Protein AF-A0A350PLM0-F1 (afdb_monomer)

Foldseek 3Di:
DPPDVVVVVVVVVLVVLLVVQLVVCVVCVCLQPVVPPLVVLLLVLLVVVVVVCVVVVQPDDNVQSNDQDADPVVVCCLPPVCRQVNQQVVCVVVVRANGSQLSRHSSSVLSNLSSCCVPHDLVSCCVSPVSSSVSNVCVVVDVVVDD

pLDDT: mean 90.03, std 14.06, range [37.66, 98.62]

Mean predicted aligned error: 5.19 Å

Structure (mmCIF, N/CA/C/O backbone):
data_AF-A0A350PLM0-F1
#
_entry.id   AF-A0A350PLM0-F1
#
loop_
_atom_site.group_PDB
_atom_site.id
_atom_site.type_symbol
_atom_site.label_atom_id
_atom_site.label_alt_id
_atom_site.label_comp_id
_atom_site.label_asym_id
_atom_site.label_entity_id
_atom_site.label_seq_id
_atom_site.pdbx_PDB_ins_code
_atom_site.Cartn_x
_atom_site.Cartn_y
_atom_site.Cartn_z
_atom_site.occupancy
_atom_site.B_iso_or_equiv
_atom_site.auth_seq_id
_atom_site.auth_comp_id
_atom_site.auth_asym_id
_atom_site.auth_atom_id
_atom_site.pdbx_PDB_model_num
ATOM 1 N N . TYR A 1 1 ? -0.774 32.038 -1.914 1.00 37.66 1 TYR A N 1
ATOM 2 C CA . TYR A 1 1 ? -2.059 31.946 -2.630 1.00 37.66 1 TYR A CA 1
ATOM 3 C C . TYR A 1 1 ? -1.783 31.584 -4.078 1.00 37.66 1 TYR A C 1
ATOM 5 O O . TYR A 1 1 ? -1.892 32.418 -4.965 1.00 37.66 1 TYR A O 1
ATOM 13 N N . ILE A 1 2 ? -1.339 30.344 -4.249 1.00 40.34 2 ILE A N 1
ATOM 14 C CA . ILE A 1 2 ? -1.345 29.516 -5.454 1.00 40.34 2 ILE A CA 1
ATOM 15 C C . ILE A 1 2 ? -1.531 28.142 -4.794 1.00 40.34 2 ILE A C 1
ATOM 17 O O . ILE A 1 2 ? -0.648 27.762 -4.032 1.00 40.34 2 ILE A O 1
ATOM 21 N N . SER A 1 3 ? -2.725 27.551 -4.804 1.00 45.62 3 SER A N 1
ATOM 22 C CA . SER A 1 3 ? -2.917 26.240 -4.145 1.00 45.62 3 SER A CA 1
ATOM 23 C C . SER A 1 3 ? -4.034 25.431 -4.785 1.00 45.62 3 SER A C 1
ATOM 25 O O . SER A 1 3 ? -3.805 24.283 -5.108 1.00 45.62 3 SER A O 1
ATOM 27 N N . ASN A 1 4 ? -5.186 26.030 -5.099 1.00 44.16 4 ASN A N 1
ATOM 28 C CA . ASN A 1 4 ? -6.305 25.220 -5.598 1.00 44.16 4 ASN A CA 1
ATOM 29 C C . ASN A 1 4 ? -6.130 24.704 -7.039 1.00 44.16 4 ASN A C 1
ATOM 31 O O . ASN A 1 4 ? -6.491 23.572 -7.303 1.00 44.16 4 ASN A O 1
ATOM 35 N N . GLU A 1 5 ? -5.573 25.490 -7.970 1.00 41.22 5 GLU A N 1
ATOM 36 C CA . GLU A 1 5 ? -5.372 25.014 -9.359 1.00 41.22 5 GLU A CA 1
ATOM 37 C C . GLU A 1 5 ? -4.190 24.037 -9.487 1.00 41.22 5 GLU A C 1
ATOM 39 O O . GLU A 1 5 ? -4.151 23.250 -10.423 1.00 41.22 5 GLU A O 1
ATOM 44 N N . GLN A 1 6 ? -3.228 24.088 -8.557 1.00 48.44 6 GLN A N 1
ATOM 45 C CA . GLN A 1 6 ? -2.063 23.195 -8.555 1.00 48.44 6 GLN A CA 1
ATOM 46 C C . GLN A 1 6 ? -2.374 21.848 -7.898 1.00 48.44 6 GLN A C 1
ATOM 48 O O . GLN A 1 6 ? -1.872 20.845 -8.382 1.00 48.44 6 GLN A O 1
ATOM 53 N N . GLU A 1 7 ? -3.202 21.823 -6.845 1.00 55.62 7 GLU A N 1
ATOM 54 C CA . GLU A 1 7 ? -3.725 20.574 -6.268 1.00 55.62 7 GLU A CA 1
ATOM 55 C C . GLU A 1 7 ? -4.544 19.807 -7.319 1.00 55.62 7 GLU A C 1
ATOM 57 O O . GLU A 1 7 ? -4.261 18.645 -7.555 1.00 55.62 7 GLU A O 1
ATOM 62 N N . GLU A 1 8 ? -5.439 20.472 -8.064 1.00 60.34 8 GLU A N 1
ATOM 63 C CA . GLU A 1 8 ? -6.215 19.804 -9.125 1.00 60.34 8 GLU A CA 1
ATOM 64 C C . GLU A 1 8 ? -5.348 19.280 -10.291 1.00 60.34 8 GLU A C 1
ATOM 66 O O . GLU A 1 8 ? -5.658 18.238 -10.862 1.00 60.34 8 GLU A O 1
ATOM 71 N N . GLU A 1 9 ? -4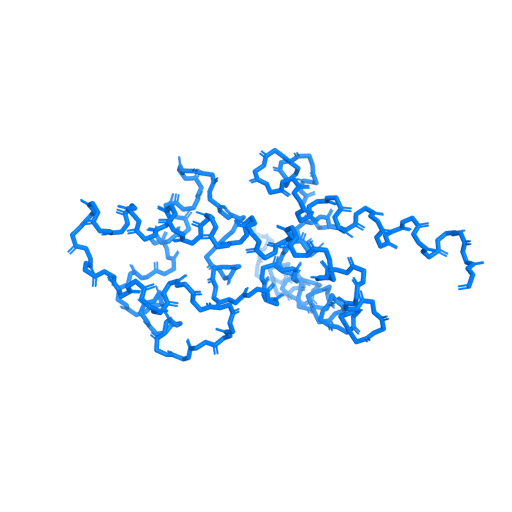.276 19.982 -10.686 1.00 60.97 9 GLU A N 1
ATOM 72 C CA . GLU A 1 9 ? -3.358 19.499 -11.734 1.00 60.97 9 GLU A CA 1
ATOM 73 C C . GLU A 1 9 ? -2.463 18.356 -11.234 1.00 60.97 9 GLU A C 1
ATOM 75 O O . GLU A 1 9 ? -2.208 17.419 -11.990 1.00 60.97 9 GLU A O 1
ATOM 80 N N . GLN A 1 10 ? -2.019 18.410 -9.974 1.00 64.38 10 GLN A N 1
ATOM 81 C CA . GLN A 1 10 ? -1.247 17.338 -9.349 1.00 64.38 10 GLN A CA 1
ATOM 82 C C . GLN A 1 10 ? -2.102 16.080 -9.181 1.00 64.38 10 GLN A C 1
ATOM 84 O O . GLN A 1 10 ? -1.668 15.026 -9.624 1.00 64.38 10 GLN A O 1
ATOM 89 N N . ASP A 1 11 ? -3.345 16.208 -8.704 1.00 77.25 11 ASP A N 1
ATOM 90 C CA . ASP A 1 11 ? -4.299 15.097 -8.598 1.00 77.25 11 ASP A CA 1
ATOM 91 C C . ASP A 1 11 ? -4.498 14.401 -9.960 1.00 77.25 11 ASP A C 1
ATOM 93 O O . ASP A 1 11 ? -4.546 13.177 -10.049 1.00 77.25 11 ASP A O 1
ATOM 97 N N . LEU A 1 12 ? -4.546 15.166 -11.062 1.00 79.44 12 LEU A N 1
ATOM 98 C CA . LEU A 1 12 ? -4.636 14.600 -12.414 1.00 79.44 12 LEU A CA 1
ATOM 99 C C . LEU A 1 12 ? -3.359 13.865 -12.849 1.00 79.44 12 LEU A C 1
ATOM 101 O O . LEU A 1 12 ? -3.447 12.894 -13.602 1.00 79.44 12 LEU A O 1
ATOM 105 N N . ILE A 1 13 ? -2.176 14.344 -12.453 1.00 85.38 13 ILE A N 1
ATOM 106 C CA . ILE A 1 13 ? -0.904 13.667 -12.744 1.00 85.38 13 ILE A CA 1
ATOM 107 C C . ILE A 1 13 ? -0.810 12.381 -11.922 1.00 85.38 13 ILE A C 1
ATOM 109 O O . ILE A 1 13 ? -0.473 11.341 -12.492 1.00 85.38 13 ILE A O 1
ATOM 113 N N . ASP A 1 14 ? -1.151 12.448 -10.637 1.00 86.50 14 ASP A N 1
ATOM 114 C CA . ASP A 1 14 ? -1.179 11.319 -9.711 1.00 86.50 14 ASP A CA 1
ATOM 115 C C . ASP A 1 14 ? -2.109 10.228 -10.262 1.00 86.50 14 ASP A C 1
ATOM 117 O O . ASP A 1 14 ? -1.655 9.110 -10.512 1.00 86.50 14 ASP A O 1
ATOM 121 N N . ASP A 1 15 ? -3.349 10.586 -10.621 1.00 90.50 15 ASP A N 1
ATOM 122 C CA . ASP A 1 15 ? -4.329 9.685 -11.242 1.00 90.50 15 ASP A CA 1
ATOM 123 C C . ASP A 1 15 ? -3.788 9.034 -12.527 1.00 90.50 15 ASP A C 1
ATOM 125 O O . ASP A 1 15 ? -3.938 7.831 -12.750 1.00 90.50 15 ASP A O 1
ATOM 129 N N . VAL A 1 16 ? -3.137 9.807 -13.405 1.00 93.88 16 VAL A N 1
ATOM 130 C CA . VAL A 1 16 ? -2.582 9.268 -14.657 1.00 93.88 16 VAL A CA 1
ATOM 131 C C . VAL A 1 16 ? -1.458 8.274 -14.379 1.00 93.88 16 VAL A C 1
ATOM 133 O O . VAL A 1 16 ? -1.419 7.217 -15.013 1.00 93.88 16 VAL A O 1
ATOM 136 N N . VAL A 1 17 ? -0.541 8.584 -13.462 1.00 95.25 17 VAL A N 1
ATOM 137 C CA . VAL A 1 17 ? 0.563 7.679 -13.112 1.00 95.25 17 VAL A CA 1
ATOM 138 C C . VAL A 1 17 ? 0.029 6.417 -12.428 1.00 95.25 17 VAL A C 1
ATOM 140 O O . VAL A 1 17 ? 0.487 5.317 -12.749 1.00 95.25 17 VAL A O 1
ATOM 143 N N . HIS A 1 18 ? -0.988 6.550 -11.576 1.00 95.25 18 HIS A N 1
ATOM 144 C CA . HIS A 1 18 ? -1.672 5.445 -10.909 1.00 95.25 18 HIS A CA 1
ATOM 145 C C . HIS A 1 18 ? -2.343 4.488 -11.909 1.00 95.25 18 HIS A C 1
ATOM 147 O O . HIS A 1 18 ? -2.116 3.275 -11.892 1.00 95.25 18 HIS A O 1
ATOM 153 N N . GLU A 1 19 ? -3.109 5.027 -12.860 1.00 96.06 19 GLU A N 1
ATOM 154 C CA . GLU A 1 19 ? -3.766 4.234 -13.904 1.00 96.06 19 GLU A CA 1
ATOM 155 C C . GLU A 1 19 ? -2.759 3.603 -14.878 1.00 96.06 19 GLU A C 1
ATOM 157 O O . GLU A 1 19 ? -2.950 2.472 -15.344 1.00 96.06 19 GLU A O 1
ATOM 162 N N . VAL A 1 20 ? -1.642 4.287 -15.165 1.00 95.81 20 VAL A N 1
ATOM 163 C CA . VAL A 1 20 ? -0.523 3.692 -15.912 1.00 95.81 20 VAL A CA 1
ATOM 164 C C . VAL A 1 20 ? 0.035 2.494 -15.150 1.00 95.81 20 VAL A C 1
ATOM 166 O O . VAL A 1 20 ? 0.198 1.436 -15.763 1.00 95.81 20 VAL A O 1
ATOM 169 N N . ALA A 1 21 ? 0.258 2.605 -13.840 1.00 96.50 21 ALA A N 1
ATOM 170 C CA . ALA A 1 21 ? 0.728 1.492 -13.023 1.00 96.50 21 ALA A CA 1
ATOM 171 C C . ALA A 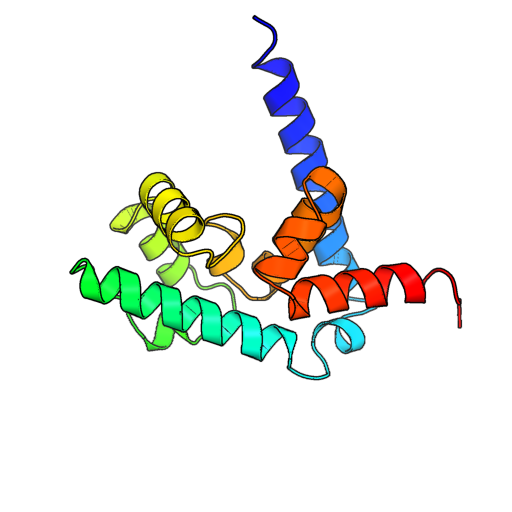1 21 ? -0.222 0.289 -13.120 1.00 96.50 21 ALA A C 1
ATOM 173 O O . ALA A 1 21 ? 0.207 -0.808 -13.481 1.00 96.50 21 ALA A O 1
ATOM 174 N N . HIS A 1 22 ? -1.528 0.493 -12.935 1.00 96.44 22 HIS A N 1
ATOM 175 C CA . HIS A 1 22 ? -2.508 -0.581 -13.119 1.00 96.44 22 HIS A CA 1
ATOM 176 C C . HIS A 1 22 ? -2.476 -1.199 -14.520 1.00 96.44 22 HIS A C 1
ATOM 178 O O . HIS A 1 22 ? -2.647 -2.411 -14.670 1.00 96.44 22 HIS A O 1
ATOM 184 N N . SER A 1 23 ? -2.238 -0.397 -15.561 1.00 96.56 23 SER A N 1
ATOM 185 C CA . SER A 1 23 ? -2.133 -0.904 -16.931 1.00 96.56 23 SER A CA 1
ATOM 186 C C . SER A 1 23 ? -0.917 -1.820 -17.140 1.00 96.56 23 SER A C 1
ATOM 188 O O . SER A 1 23 ? -1.014 -2.775 -17.916 1.00 96.56 23 SER A O 1
ATOM 190 N N . LEU A 1 24 ? 0.192 -1.584 -16.423 1.00 95.62 24 LEU A N 1
ATOM 191 C CA . LEU A 1 24 ? 1.425 -2.382 -16.488 1.00 95.62 24 LEU A CA 1
ATOM 192 C C . LEU A 1 24 ? 1.269 -3.769 -15.853 1.00 95.62 24 LEU A C 1
ATOM 194 O O . LEU A 1 24 ? 1.974 -4.705 -16.232 1.00 95.62 24 LEU A O 1
ATOM 198 N N . GLU A 1 25 ? 0.306 -3.949 -14.951 1.00 95.25 25 GLU A N 1
ATOM 199 C CA . GLU A 1 25 ? 0.022 -5.251 -14.343 1.00 95.25 25 GLU A CA 1
ATOM 200 C C . GLU A 1 25 ? -0.430 -6.300 -15.372 1.00 95.25 25 GLU A C 1
ATOM 202 O O . GLU A 1 25 ? -0.182 -7.493 -15.194 1.00 95.25 25 GLU A O 1
ATOM 207 N N . ALA A 1 26 ? -1.068 -5.886 -16.472 1.00 94.31 26 ALA A N 1
ATOM 208 C CA . ALA A 1 26 ? -1.504 -6.807 -17.520 1.00 94.31 26 ALA A CA 1
ATOM 209 C C . ALA A 1 26 ? -0.328 -7.449 -18.294 1.00 94.31 26 ALA A C 1
ATOM 211 O O . ALA A 1 26 ? -0.287 -8.681 -18.379 1.00 94.31 26 ALA A O 1
ATOM 212 N N . PRO A 1 27 ? 0.631 -6.685 -18.858 1.00 95.00 27 PRO A N 1
ATOM 213 C CA . PRO A 1 27 ? 1.810 -7.254 -19.511 1.00 95.00 27 PRO A CA 1
ATOM 214 C C . PRO A 1 27 ? 2.862 -7.792 -18.530 1.00 95.00 27 PRO A C 1
ATOM 216 O O . PRO A 1 27 ? 3.524 -8.779 -18.852 1.00 95.00 27 PRO A O 1
ATOM 219 N N . TYR A 1 28 ? 3.002 -7.201 -17.337 1.00 95.81 28 TYR A N 1
ATOM 220 C CA . TYR A 1 28 ? 4.104 -7.501 -16.414 1.00 95.81 28 TYR A CA 1
ATOM 221 C C . TYR A 1 28 ? 3.676 -8.154 -15.095 1.00 95.81 28 TYR A C 1
ATOM 223 O O . TYR A 1 28 ? 4.496 -8.323 -14.196 1.00 95.81 28 TYR A O 1
ATOM 231 N N . GLY A 1 29 ? 2.428 -8.610 -14.965 1.00 95.12 29 GLY A N 1
ATOM 232 C CA . GLY A 1 29 ? 1.914 -9.175 -13.712 1.00 95.12 29 GLY A CA 1
ATOM 233 C C . GLY A 1 29 ? 2.724 -10.356 -13.163 1.00 95.12 29 GLY A C 1
ATOM 234 O O . GLY A 1 29 ? 2.846 -10.504 -11.951 1.00 95.12 29 GLY A O 1
ATOM 235 N N . TYR A 1 30 ? 3.344 -11.173 -14.024 1.00 94.69 30 TYR A N 1
ATOM 236 C CA . TYR A 1 30 ? 4.254 -12.230 -13.560 1.00 94.69 30 TYR A CA 1
ATOM 237 C C . TYR A 1 30 ? 5.557 -11.672 -12.969 1.00 94.69 30 TYR A C 1
ATOM 239 O O . TYR A 1 30 ? 6.054 -12.220 -11.992 1.00 94.69 30 TYR A O 1
ATOM 247 N N . LEU A 1 31 ? 6.101 -10.587 -13.524 1.00 95.12 31 LEU A N 1
ATOM 248 C CA . LEU A 1 31 ? 7.286 -9.921 -12.975 1.00 95.12 31 LEU A CA 1
ATOM 249 C C . LEU A 1 31 ? 6.964 -9.279 -11.615 1.00 95.12 31 LEU A C 1
ATOM 251 O O . LEU A 1 31 ? 7.706 -9.460 -10.651 1.00 95.12 31 LEU A O 1
ATOM 255 N N . ILE A 1 32 ? 5.814 -8.602 -11.539 1.00 96.69 32 ILE A N 1
ATOM 256 C CA . ILE A 1 32 ? 5.369 -7.852 -10.358 1.00 96.69 32 ILE A CA 1
ATOM 257 C C . ILE A 1 32 ? 4.993 -8.795 -9.204 1.00 96.69 32 ILE A C 1
ATOM 259 O O . ILE A 1 32 ? 5.402 -8.578 -8.066 1.00 96.69 32 ILE A O 1
ATOM 263 N N . TYR A 1 33 ? 4.227 -9.856 -9.483 1.00 97.19 33 TYR A N 1
ATOM 264 C CA . TYR A 1 33 ? 3.610 -10.693 -8.444 1.00 97.19 33 TYR A CA 1
ATOM 265 C C . TYR A 1 33 ? 4.103 -12.144 -8.410 1.00 97.19 33 TYR A C 1
ATOM 267 O O . TYR A 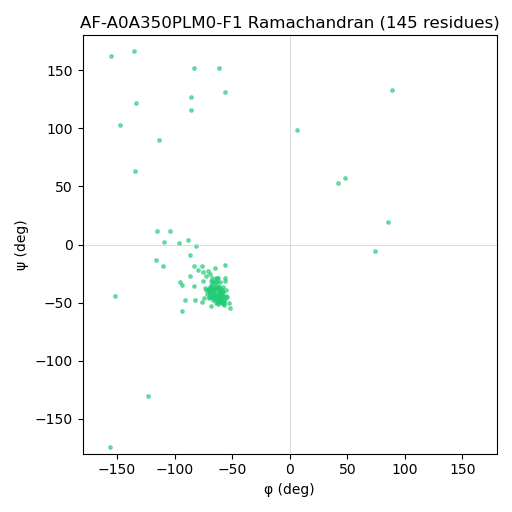1 33 ? 3.794 -12.870 -7.463 1.00 97.19 33 TYR A O 1
ATOM 275 N N . GLY A 1 34 ? 4.814 -12.613 -9.439 1.00 96.38 34 GLY A N 1
ATOM 276 C CA . GLY A 1 34 ? 5.052 -14.043 -9.667 1.00 96.38 34 GLY A CA 1
ATOM 277 C C . GLY A 1 34 ? 5.976 -14.716 -8.654 1.00 96.38 34 GLY A C 1
ATOM 278 O O . GLY A 1 34 ? 5.851 -15.921 -8.437 1.00 96.38 34 GLY A O 1
ATOM 279 N N . ASP A 1 35 ? 6.866 -13.962 -8.008 1.00 96.50 35 ASP A N 1
ATOM 280 C CA . ASP A 1 35 ? 7.732 -14.473 -6.938 1.00 96.50 35 ASP A CA 1
ATOM 281 C C . ASP A 1 35 ? 7.081 -14.431 -5.546 1.00 96.50 35 ASP A C 1
ATOM 283 O O . ASP A 1 35 ? 7.613 -15.008 -4.601 1.00 96.50 35 ASP A O 1
ATOM 287 N N . GLY A 1 36 ? 5.918 -13.783 -5.425 1.00 97.75 36 GLY A N 1
ATOM 288 C CA . GLY A 1 36 ? 5.160 -13.650 -4.186 1.00 97.75 36 GLY A CA 1
ATOM 289 C C . GLY A 1 36 ? 5.735 -12.663 -3.167 1.00 97.75 36 GLY A C 1
ATOM 290 O O . GLY A 1 36 ? 5.052 -12.390 -2.180 1.00 97.75 36 GLY A O 1
ATOM 291 N N . LYS A 1 37 ? 6.916 -12.077 -3.391 1.00 98.25 37 LYS A N 1
ATOM 292 C CA . LYS A 1 37 ? 7.574 -11.228 -2.387 1.00 98.25 37 LYS A CA 1
ATOM 293 C C . LYS A 1 37 ? 6.786 -9.956 -2.088 1.00 98.25 37 LYS A C 1
ATOM 295 O O . LYS A 1 37 ? 6.551 -9.630 -0.926 1.00 98.25 37 LYS A O 1
ATOM 300 N N . LEU A 1 38 ? 6.278 -9.299 -3.133 1.00 98.31 38 LEU A N 1
ATOM 301 C CA . LEU A 1 38 ? 5.450 -8.099 -2.989 1.00 98.31 38 LEU A CA 1
ATOM 302 C C . LEU A 1 38 ? 4.188 -8.379 -2.159 1.00 98.31 38 LEU A C 1
ATOM 304 O O . LEU A 1 38 ? 3.789 -7.591 -1.303 1.00 98.31 38 LEU A O 1
ATOM 308 N N . LYS A 1 39 ? 3.578 -9.549 -2.375 1.00 98.31 39 LYS A N 1
ATOM 309 C CA . LYS A 1 39 ? 2.423 -10.008 -1.599 1.00 98.31 39 LYS A CA 1
ATOM 310 C C . LYS A 1 39 ? 2.787 -10.251 -0.132 1.00 98.31 39 LYS A C 1
ATOM 312 O O . LYS A 1 39 ? 1.998 -9.914 0.748 1.00 98.31 39 LYS A O 1
ATOM 317 N N . GLU A 1 40 ? 3.937 -10.861 0.139 1.00 98.44 40 GLU A N 1
ATOM 318 C CA . GLU A 1 40 ? 4.411 -11.110 1.505 1.00 98.44 40 GLU A CA 1
ATOM 319 C C . GLU A 1 40 ? 4.680 -9.801 2.261 1.00 98.44 40 GLU A C 1
ATOM 321 O O . GLU A 1 40 ? 4.215 -9.648 3.395 1.00 98.44 40 GLU A O 1
ATOM 326 N N . GLU A 1 41 ? 5.340 -8.830 1.620 1.00 98.62 41 GLU A N 1
ATOM 327 C CA . GLU A 1 41 ? 5.549 -7.484 2.167 1.00 98.62 41 GLU A CA 1
ATOM 328 C C . GLU A 1 41 ? 4.212 -6.799 2.485 1.00 98.62 41 GLU A C 1
ATOM 330 O O . GLU A 1 41 ? 3.992 -6.344 3.613 1.00 98.62 41 GLU A O 1
ATOM 335 N N . PHE A 1 42 ? 3.284 -6.796 1.527 1.00 98.50 42 PHE A N 1
ATOM 336 C CA . PHE A 1 42 ? 1.953 -6.217 1.686 1.00 98.50 42 PHE A CA 1
ATOM 337 C C . PHE A 1 42 ? 1.174 -6.819 2.867 1.00 98.50 42 PHE A C 1
ATOM 339 O O . PHE A 1 42 ? 0.643 -6.090 3.710 1.00 98.50 42 PHE A O 1
ATOM 346 N N . LEU A 1 43 ? 1.125 -8.151 2.971 1.00 98.44 43 LEU A N 1
ATOM 347 C CA . LEU A 1 43 ? 0.416 -8.836 4.056 1.00 98.44 43 LEU A CA 1
ATOM 348 C C . LEU A 1 43 ? 1.072 -8.583 5.417 1.00 98.44 43 LEU A 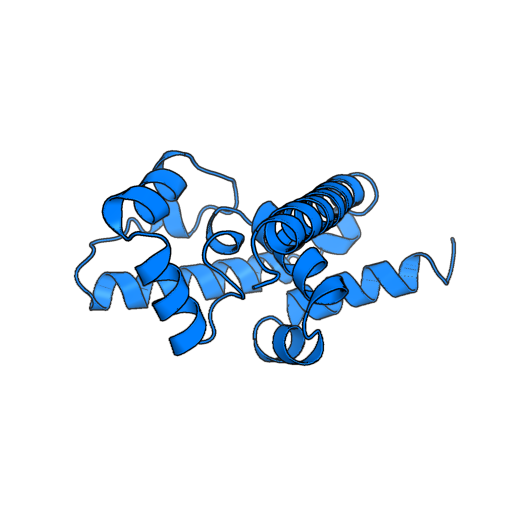C 1
ATOM 350 O O . LEU A 1 43 ? 0.368 -8.378 6.405 1.00 98.44 43 LEU A O 1
ATOM 354 N N . SER A 1 44 ? 2.406 -8.546 5.477 1.00 98.25 44 SER A N 1
ATOM 355 C CA . SER A 1 44 ? 3.144 -8.189 6.694 1.00 98.25 44 SER A CA 1
ATOM 356 C C . SER A 1 44 ? 2.784 -6.776 7.171 1.00 98.25 44 SER A C 1
ATOM 358 O O . SER A 1 44 ? 2.496 -6.554 8.351 1.00 98.25 44 SER A O 1
ATOM 360 N N . LYS A 1 45 ? 2.697 -5.821 6.240 1.00 97.94 45 LYS A N 1
ATOM 361 C CA . LYS A 1 45 ? 2.294 -4.438 6.522 1.00 97.94 45 LYS A CA 1
ATOM 362 C C . LYS A 1 45 ? 0.842 -4.328 6.970 1.00 97.94 45 LYS A C 1
ATOM 364 O O . LYS A 1 45 ? 0.566 -3.651 7.960 1.00 97.94 45 LYS A O 1
ATOM 369 N N . ARG A 1 46 ? -0.084 -5.036 6.321 1.00 97.38 46 ARG A N 1
ATOM 370 C CA . ARG A 1 46 ? -1.485 -5.092 6.770 1.00 97.38 46 ARG A CA 1
ATOM 371 C C . ARG A 1 46 ? -1.627 -5.737 8.133 1.00 97.38 46 ARG A C 1
ATOM 373 O O . ARG A 1 46 ? -2.398 -5.240 8.947 1.00 97.38 46 ARG A O 1
ATOM 380 N N . LYS A 1 47 ? -0.839 -6.767 8.436 1.00 98.06 47 LYS A N 1
ATOM 381 C CA . LYS A 1 47 ? -0.817 -7.345 9.778 1.00 98.06 47 LYS A CA 1
ATOM 382 C C . LYS A 1 47 ? -0.328 -6.332 10.817 1.00 98.06 47 LYS A C 1
ATOM 384 O O . LYS A 1 47 ? -0.974 -6.154 11.844 1.00 98.06 47 LYS A O 1
ATOM 389 N N . LYS A 1 48 ? 0.734 -5.583 10.520 1.00 97.88 48 LYS A N 1
ATOM 390 C CA . LYS A 1 48 ? 1.195 -4.492 11.390 1.00 97.88 48 LYS A CA 1
ATOM 391 C C . LYS A 1 48 ? 0.116 -3.422 11.599 1.00 97.88 48 LYS A C 1
ATOM 393 O O . LYS A 1 48 ? -0.076 -2.975 12.725 1.00 97.88 48 LYS A O 1
ATOM 398 N N . LEU A 1 49 ? -0.608 -3.036 10.546 1.00 97.19 49 LEU A N 1
ATOM 399 C CA . LEU A 1 49 ? -1.731 -2.100 10.653 1.00 97.19 49 LEU A CA 1
ATOM 400 C C . LEU A 1 49 ? -2.860 -2.661 11.527 1.00 97.19 49 LEU A C 1
ATOM 402 O O . LEU A 1 49 ? -3.348 -1.951 12.401 1.00 97.19 49 LEU A O 1
ATOM 406 N N . TYR A 1 50 ? -3.239 -3.927 11.329 1.00 97.69 50 TYR A N 1
ATOM 407 C CA . TYR A 1 50 ? -4.207 -4.623 12.178 1.00 97.69 50 TYR A CA 1
ATOM 408 C C . TYR A 1 50 ? -3.798 -4.524 13.651 1.00 97.69 50 TYR A C 1
ATOM 410 O O . TYR A 1 50 ? -4.604 -4.111 14.480 1.00 97.69 50 TYR A O 1
ATOM 418 N N . ASP A 1 51 ? -2.541 -4.850 13.971 1.00 97.88 51 ASP A N 1
ATOM 419 C CA . ASP A 1 51 ? -2.064 -4.893 15.356 1.00 97.88 51 ASP A CA 1
ATOM 420 C C . ASP A 1 51 ? -2.103 -3.493 16.003 1.00 97.88 51 ASP A C 1
ATOM 422 O O . ASP A 1 51 ? -2.456 -3.357 17.175 1.00 97.88 51 ASP A O 1
ATOM 426 N N . VAL A 1 52 ? -1.800 -2.434 15.238 1.00 97.44 52 VAL A N 1
ATOM 427 C CA . VAL A 1 52 ? -1.923 -1.043 15.712 1.00 97.44 52 VAL A CA 1
ATOM 428 C C . VAL A 1 52 ? -3.387 -0.665 15.956 1.00 97.44 52 VAL A C 1
ATOM 430 O O . VAL A 1 52 ? -3.709 -0.139 17.019 1.00 97.44 52 VAL A O 1
ATOM 433 N N . LEU A 1 53 ? -4.290 -0.958 15.018 1.00 96.19 53 LEU A N 1
ATOM 434 C CA . LEU A 1 53 ? -5.713 -0.625 15.156 1.00 96.19 53 LEU A CA 1
ATOM 435 C C . LEU A 1 53 ? -6.378 -1.403 16.304 1.00 96.19 53 LEU A C 1
ATOM 437 O O . LEU A 1 53 ? -7.194 -0.847 17.040 1.00 96.19 53 LEU A O 1
ATOM 441 N N . GLU A 1 54 ? -6.005 -2.669 16.495 1.00 96.75 54 GLU A N 1
ATOM 442 C CA . GLU A 1 54 ? -6.442 -3.487 17.629 1.00 96.75 54 GLU A CA 1
ATOM 443 C C . GLU A 1 54 ? -5.956 -2.893 18.959 1.00 96.75 54 GLU A C 1
ATOM 445 O O . GLU A 1 54 ? -6.750 -2.737 19.889 1.00 96.75 54 GLU A O 1
ATOM 450 N N . ALA A 1 55 ? -4.687 -2.474 19.038 1.00 96.06 55 ALA A N 1
ATOM 451 C CA . ALA A 1 55 ? -4.130 -1.818 20.222 1.00 96.06 55 ALA A CA 1
ATOM 452 C C . ALA A 1 55 ? -4.804 -0.468 20.537 1.00 96.06 55 ALA A C 1
ATOM 454 O O . ALA A 1 55 ? -4.898 -0.075 21.701 1.00 96.06 55 ALA A O 1
ATOM 455 N N . GLU A 1 56 ? -5.311 0.223 19.515 1.00 93.94 56 GLU A N 1
ATOM 456 C CA . GLU A 1 56 ? -6.113 1.441 19.651 1.00 93.94 56 GLU A CA 1
ATOM 457 C C . GLU A 1 56 ? -7.600 1.177 19.971 1.00 93.94 56 GLU A C 1
ATOM 459 O O . GLU A 1 56 ? -8.368 2.124 20.165 1.00 93.94 56 GLU A O 1
ATOM 464 N N . GLY A 1 57 ? -8.010 -0.092 20.063 1.00 94.25 57 GLY A N 1
ATOM 465 C CA . GLY A 1 57 ? -9.354 -0.514 20.462 1.00 94.25 57 GLY A CA 1
ATOM 466 C C . GLY A 1 57 ? -10.390 -0.556 19.335 1.00 94.25 57 GLY A C 1
ATOM 467 O O . GLY A 1 57 ? -11.584 -0.527 19.630 1.00 94.25 57 GLY A O 1
ATOM 468 N N . LEU A 1 58 ? -9.966 -0.611 18.065 1.00 89.75 58 LEU A N 1
ATOM 469 C CA . LEU A 1 58 ? -10.856 -0.544 16.894 1.00 89.75 58 LEU A CA 1
ATOM 470 C C . LEU A 1 58 ? -11.407 -1.899 16.403 1.00 89.75 58 LEU A C 1
ATOM 472 O O . LEU A 1 58 ? -12.151 -1.920 15.435 1.00 89.75 58 LEU A O 1
ATOM 476 N N . ASN A 1 59 ? -11.122 -3.016 17.084 1.00 92.88 59 ASN A N 1
ATOM 477 C CA . ASN A 1 59 ? -11.628 -4.367 16.759 1.00 92.88 59 ASN A CA 1
ATOM 478 C C . ASN A 1 59 ? -11.626 -4.725 15.246 1.00 92.88 59 ASN A C 1
ATOM 480 O O . ASN A 1 59 ? -12.669 -5.133 14.727 1.00 92.88 59 ASN A O 1
ATOM 484 N N . PRO A 1 60 ? -10.492 -4.579 14.531 1.00 94.69 60 PRO A N 1
ATOM 485 C CA . PRO A 1 60 ? -10.408 -4.923 13.110 1.00 94.69 60 PRO A CA 1
ATOM 486 C C . PRO A 1 60 ? -10.689 -6.414 12.851 1.00 94.69 60 PRO A C 1
ATOM 488 O O . PRO A 1 60 ? -10.390 -7.266 13.688 1.00 94.69 60 PRO A O 1
ATOM 491 N N . ASP A 1 61 ? -11.205 -6.745 11.665 1.00 95.69 61 ASP A N 1
ATOM 492 C CA . ASP A 1 61 ? -11.386 -8.135 11.223 1.00 95.69 61 ASP A CA 1
ATOM 493 C C . ASP A 1 61 ? -10.101 -8.674 10.569 1.00 95.69 61 ASP A C 1
ATOM 495 O O . ASP A 1 61 ? -9.660 -8.202 9.520 1.00 95.69 61 ASP A O 1
ATOM 499 N N . MET A 1 62 ? -9.497 -9.692 11.181 1.00 95.88 62 MET A N 1
ATOM 500 C CA . MET A 1 62 ? -8.253 -10.293 10.701 1.00 95.88 62 MET A CA 1
ATOM 501 C C . MET A 1 62 ? -8.396 -10.932 9.311 1.00 95.88 62 MET A C 1
ATOM 503 O O . MET A 1 62 ? -7.471 -10.833 8.506 1.00 95.88 62 MET A O 1
ATOM 507 N N . ASP A 1 63 ? -9.531 -11.560 9.001 1.00 95.81 63 ASP A N 1
ATOM 508 C CA . ASP A 1 63 ? -9.744 -12.213 7.707 1.00 95.81 63 ASP A CA 1
ATOM 509 C C . ASP A 1 63 ? -9.849 -11.171 6.592 1.00 95.81 63 ASP A C 1
ATOM 511 O O . ASP A 1 63 ? -9.257 -11.348 5.521 1.00 95.81 63 ASP A O 1
ATOM 515 N N . LEU A 1 64 ? -10.514 -10.039 6.869 1.00 94.19 64 LEU A N 1
ATOM 516 C CA . LEU A 1 64 ? -10.491 -8.893 5.964 1.00 94.19 64 LEU A CA 1
ATOM 517 C C . LEU A 1 64 ? -9.056 -8.420 5.767 1.00 94.19 64 LEU A C 1
ATOM 519 O O . LEU A 1 64 ? -8.623 -8.342 4.626 1.00 94.19 64 LEU A O 1
ATOM 523 N N . PHE A 1 65 ? -8.283 -8.195 6.835 1.00 96.25 65 PHE A N 1
ATOM 524 C CA . PHE A 1 65 ? -6.901 -7.697 6.770 1.00 96.25 65 PHE A CA 1
ATOM 525 C C . PHE A 1 65 ? -5.899 -8.644 6.093 1.00 96.25 65 PHE A C 1
ATOM 527 O O . PHE A 1 65 ? -4.886 -8.161 5.592 1.00 96.25 65 PHE A O 1
ATOM 534 N N . MET A 1 66 ? -6.183 -9.940 5.989 1.00 96.69 66 MET A N 1
ATOM 535 C CA . MET A 1 66 ? -5.314 -10.900 5.294 1.00 96.69 66 MET A CA 1
ATOM 536 C C . MET A 1 66 ? -5.732 -11.180 3.839 1.00 96.69 66 MET A C 1
ATOM 538 O O . MET A 1 66 ? -5.069 -11.959 3.151 1.00 96.69 66 MET A O 1
ATOM 542 N N . ASN A 1 67 ? -6.794 -10.539 3.342 1.00 95.31 67 ASN A N 1
ATOM 543 C CA . ASN A 1 67 ? -7.219 -10.627 1.945 1.00 95.31 67 ASN A CA 1
ATOM 544 C C . ASN A 1 67 ? -6.485 -9.603 1.059 1.00 95.31 67 ASN A C 1
ATOM 546 O O . ASN A 1 67 ? -6.495 -8.412 1.350 1.00 95.31 67 ASN A O 1
ATOM 550 N N . THR A 1 68 ? -5.866 -10.050 -0.036 1.00 96.38 68 THR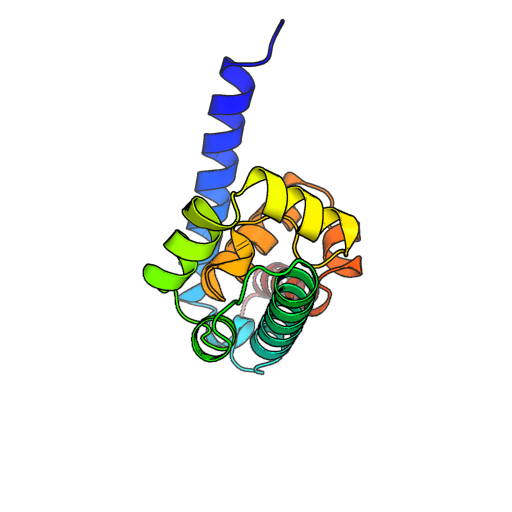 A N 1
ATOM 551 C CA . THR A 1 68 ? -5.116 -9.177 -0.957 1.00 96.38 68 THR A CA 1
ATOM 552 C C . THR A 1 68 ? -5.974 -8.401 -1.941 1.00 96.38 68 THR A C 1
ATOM 554 O O . THR A 1 68 ? -5.520 -7.390 -2.470 1.00 96.38 68 THR A O 1
ATOM 557 N N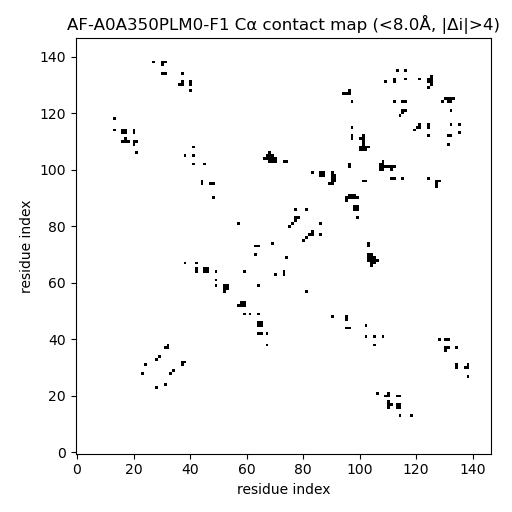 . GLU A 1 69 ? -7.189 -8.871 -2.198 1.00 96.00 69 GLU A N 1
ATOM 558 C CA . GLU A 1 69 ? -8.087 -8.255 -3.166 1.00 96.00 69 GLU A CA 1
ATOM 559 C C . GLU A 1 69 ? -8.834 -7.078 -2.549 1.00 96.00 69 GLU A C 1
ATOM 561 O O . GLU A 1 69 ? -9.117 -7.063 -1.346 1.00 96.00 69 GLU A O 1
ATOM 566 N N . TYR A 1 70 ? -9.212 -6.118 -3.396 1.00 93.88 70 TYR A N 1
ATOM 567 C CA . TYR A 1 70 ? -10.095 -5.041 -2.972 1.00 93.88 70 TYR A CA 1
ATOM 568 C C . TYR A 1 70 ? -11.389 -5.623 -2.398 1.00 93.88 70 TYR A C 1
ATOM 570 O O . TYR A 1 70 ? -12.053 -6.473 -3.002 1.00 93.88 70 TYR A O 1
ATOM 578 N N . ASN A 1 71 ? -11.761 -5.131 -1.223 1.00 94.38 71 ASN A N 1
ATOM 579 C CA . ASN A 1 71 ? -12.981 -5.513 -0.546 1.00 94.38 71 ASN A CA 1
ATOM 580 C C . ASN A 1 71 ? -13.689 -4.255 -0.040 1.00 94.38 71 ASN A C 1
ATOM 582 O O . ASN A 1 71 ? -13.145 -3.497 0.760 1.00 94.38 71 ASN A O 1
ATOM 586 N N . LEU A 1 72 ? -14.933 -4.070 -0.481 1.00 93.19 72 LEU A N 1
ATOM 587 C CA . LEU A 1 72 ? -15.740 -2.904 -0.132 1.00 93.19 72 LEU A CA 1
ATOM 588 C C . LEU A 1 72 ? -15.988 -2.776 1.383 1.00 93.19 72 LEU A C 1
ATOM 590 O O . LEU A 1 72 ? -16.115 -1.667 1.889 1.00 93.19 72 LEU A O 1
ATOM 594 N N . GLU A 1 73 ? -16.090 -3.881 2.121 1.00 94.19 73 GLU A N 1
ATOM 595 C CA . GLU A 1 73 ? -16.240 -3.866 3.581 1.00 94.19 73 GLU A CA 1
ATOM 596 C C . GLU A 1 73 ? -14.971 -3.348 4.256 1.00 94.19 73 GLU A C 1
ATOM 598 O O . GLU A 1 73 ? -15.049 -2.464 5.107 1.00 94.19 73 GLU A O 1
ATOM 603 N N . MET A 1 74 ? -13.805 -3.822 3.812 1.00 92.75 74 MET A N 1
ATOM 604 C CA . MET A 1 74 ? -12.524 -3.328 4.307 1.00 92.75 74 MET A CA 1
ATOM 605 C C . MET A 1 74 ? -12.345 -1.836 4.018 1.00 92.75 74 MET A C 1
ATOM 607 O O . MET A 1 74 ? -11.977 -1.078 4.912 1.00 92.75 74 MET A O 1
ATOM 611 N N . ASP A 1 75 ? -12.622 -1.406 2.790 1.00 91.00 75 ASP A N 1
ATOM 612 C CA . ASP A 1 75 ? -12.505 -0.000 2.410 1.00 91.00 75 ASP A CA 1
ATOM 613 C C . ASP A 1 75 ? -13.460 0.882 3.231 1.00 91.00 75 ASP A C 1
ATOM 615 O O . ASP A 1 75 ? -13.057 1.898 3.793 1.00 91.00 75 ASP A O 1
ATOM 619 N N . ASN A 1 76 ? -14.706 0.439 3.435 1.00 92.88 76 ASN A N 1
ATOM 620 C CA . ASN A 1 76 ? -15.638 1.133 4.323 1.00 92.88 76 ASN A CA 1
ATOM 621 C C . ASN A 1 76 ? -15.151 1.181 5.775 1.00 92.88 76 ASN A C 1
ATOM 623 O O . ASN A 1 76 ? -15.337 2.210 6.419 1.00 92.88 76 ASN A O 1
ATOM 627 N N . TYR A 1 77 ? -14.543 0.115 6.293 1.00 94.44 77 TYR A N 1
ATOM 628 C CA . TYR A 1 77 ? -13.960 0.108 7.634 1.00 94.44 77 TYR A CA 1
ATOM 629 C C . TYR A 1 77 ? -12.831 1.144 7.743 1.00 94.44 77 TYR A C 1
ATOM 631 O O . TYR A 1 77 ? -12.860 2.017 8.614 1.00 94.44 77 TYR A O 1
ATOM 639 N N . LEU A 1 78 ? -11.880 1.120 6.804 1.00 92.56 78 LEU A N 1
ATOM 640 C CA . LEU A 1 78 ? -10.768 2.069 6.760 1.00 92.56 78 LEU A CA 1
ATOM 641 C C . LEU A 1 78 ? -11.262 3.520 6.629 1.00 92.56 78 LEU A C 1
ATOM 643 O O . LEU A 1 78 ? -10.832 4.398 7.378 1.00 92.56 78 LEU A O 1
ATOM 647 N N . TYR A 1 79 ? -12.199 3.776 5.718 1.00 89.38 79 TYR A N 1
ATOM 648 C CA . TYR A 1 79 ? -12.689 5.121 5.434 1.00 89.38 79 TYR A CA 1
ATOM 649 C C . TYR A 1 79 ? -13.660 5.655 6.494 1.00 89.38 79 TYR A C 1
ATOM 651 O O . TYR A 1 79 ? -13.499 6.779 6.966 1.00 89.38 79 TYR A O 1
ATOM 659 N N . LYS A 1 80 ? -14.685 4.883 6.870 1.00 91.06 80 LYS A N 1
ATOM 660 C CA . LYS A 1 80 ? -15.801 5.373 7.699 1.00 91.06 80 LYS A CA 1
ATOM 661 C C . LYS A 1 80 ? -15.608 5.129 9.186 1.00 91.06 80 LYS A C 1
ATOM 663 O O . LYS A 1 80 ? -16.078 5.944 9.975 1.00 91.06 80 LYS A O 1
ATOM 668 N N . GLU A 1 81 ? -14.984 4.018 9.571 1.00 92.56 81 GLU A N 1
ATOM 669 C CA . GLU A 1 81 ? -14.809 3.681 10.988 1.00 92.56 81 GLU A CA 1
ATOM 670 C C . GLU A 1 81 ? -13.497 4.232 11.539 1.00 92.56 81 GLU A C 1
ATOM 672 O O . GLU A 1 81 ? -13.496 4.885 12.584 1.00 92.56 81 GLU A O 1
ATOM 677 N N . VAL A 1 82 ? -12.387 4.022 10.825 1.00 93.31 82 VAL A N 1
ATOM 678 C CA . VAL A 1 82 ? -11.082 4.549 11.248 1.00 93.31 82 VAL A CA 1
ATOM 679 C C . VAL A 1 82 ? -10.913 6.012 10.834 1.00 93.31 82 VAL A C 1
ATOM 681 O O . VAL A 1 82 ? -10.529 6.841 11.663 1.00 93.31 82 VAL A O 1
ATOM 684 N N . GLY A 1 83 ? -11.222 6.329 9.574 1.00 92.62 83 GLY A N 1
ATOM 685 C CA . GLY A 1 83 ? -11.017 7.646 8.976 1.00 92.62 83 GLY A CA 1
ATOM 686 C C . GLY A 1 83 ? -9.634 7.787 8.342 1.00 92.62 83 GLY A C 1
ATOM 687 O O . GLY A 1 83 ? -8.616 7.474 8.965 1.00 92.62 83 GLY A O 1
ATOM 688 N N . TYR A 1 84 ? -9.582 8.309 7.113 1.00 87.44 84 TYR A N 1
ATOM 689 C CA . TYR A 1 84 ? -8.326 8.459 6.366 1.00 87.44 84 TYR A CA 1
ATOM 690 C C . TYR A 1 84 ? -7.329 9.412 7.041 1.00 87.44 84 TYR A C 1
ATOM 692 O O . TYR A 1 84 ? -6.137 9.125 7.022 1.00 87.44 84 TYR A O 1
ATOM 700 N N . ASP A 1 85 ? -7.785 10.455 7.742 1.00 90.81 85 ASP A N 1
ATOM 701 C CA . ASP A 1 85 ? -6.896 11.331 8.524 1.00 90.81 85 ASP A CA 1
ATOM 702 C C . ASP A 1 85 ? -6.138 10.554 9.611 1.00 90.81 85 ASP A C 1
ATOM 704 O O . ASP A 1 85 ? -4.919 10.679 9.763 1.00 90.81 85 ASP A O 1
ATOM 708 N N . ARG A 1 86 ? -6.855 9.703 10.357 1.00 93.69 86 ARG A N 1
ATOM 709 C CA . ARG A 1 86 ? -6.269 8.861 11.407 1.00 93.69 86 ARG A CA 1
ATOM 710 C C . ARG A 1 86 ? -5.374 7.784 10.810 1.00 93.69 86 ARG A C 1
ATOM 712 O O . ARG A 1 86 ? -4.293 7.543 11.339 1.00 93.69 86 ARG A O 1
ATOM 719 N N . LEU A 1 87 ? -5.796 7.158 9.711 1.00 93.19 87 LEU A N 1
ATOM 720 C CA . LEU A 1 87 ? -4.980 6.165 9.017 1.00 93.19 87 LEU A CA 1
ATOM 721 C C . LEU A 1 87 ? -3.678 6.773 8.518 1.00 93.19 87 LEU A C 1
ATOM 723 O O . LEU A 1 87 ? -2.628 6.230 8.829 1.00 93.19 87 LEU A O 1
ATOM 727 N N . ASN A 1 88 ? -3.720 7.915 7.834 1.00 92.88 88 ASN A N 1
ATOM 728 C CA . ASN A 1 88 ? -2.520 8.608 7.370 1.00 92.88 88 ASN A CA 1
ATOM 729 C C . ASN A 1 88 ? -1.585 8.947 8.537 1.00 92.88 88 ASN A C 1
ATOM 731 O O . ASN A 1 88 ? -0.375 8.743 8.435 1.00 92.88 88 ASN A O 1
ATOM 735 N N . PHE A 1 89 ? -2.123 9.394 9.676 1.00 93.75 89 PHE A N 1
ATOM 736 C CA . PHE A 1 89 ? -1.317 9.611 10.878 1.00 93.75 89 PHE A CA 1
ATOM 737 C C . PHE A 1 89 ? -0.636 8.322 11.371 1.00 93.75 89 PHE A C 1
ATOM 739 O O . PHE A 1 89 ? 0.562 8.337 11.665 1.00 93.75 89 PHE A O 1
ATOM 746 N N . ILE A 1 90 ? -1.365 7.203 11.432 1.00 94.81 90 ILE A N 1
ATOM 747 C CA . ILE A 1 90 ? -0.828 5.889 11.818 1.00 94.81 90 ILE A CA 1
ATOM 748 C C . ILE A 1 90 ? 0.236 5.415 10.818 1.00 94.81 90 ILE A C 1
ATOM 750 O O . ILE A 1 90 ? 1.333 5.039 11.232 1.00 94.81 90 ILE A O 1
ATOM 754 N N . MET A 1 91 ? -0.044 5.467 9.513 1.00 93.38 91 MET A N 1
ATOM 755 C CA . MET A 1 91 ? 0.879 5.007 8.470 1.00 93.38 91 MET A CA 1
ATOM 756 C C . MET A 1 91 ? 2.225 5.719 8.566 1.00 93.38 91 MET A C 1
ATOM 758 O O . MET A 1 91 ? 3.255 5.046 8.595 1.00 93.38 91 MET A O 1
ATOM 762 N N . ASN A 1 92 ? 2.199 7.047 8.708 1.00 91.44 92 ASN A N 1
ATOM 763 C CA . ASN A 1 92 ? 3.396 7.873 8.843 1.00 91.44 92 ASN A CA 1
ATOM 764 C C . ASN A 1 92 ? 4.112 7.652 10.182 1.00 91.44 92 ASN A C 1
ATOM 766 O O . ASN A 1 92 ? 5.332 7.543 10.228 1.00 91.44 92 ASN A O 1
ATOM 770 N N . SER A 1 93 ? 3.373 7.539 11.290 1.00 94.12 93 SER A N 1
ATOM 771 C CA . SER A 1 93 ? 3.977 7.363 12.622 1.00 94.12 93 SER A CA 1
ATOM 772 C C . SER A 1 93 ? 4.687 6.018 12.780 1.00 94.12 93 SER A C 1
ATOM 774 O O . SER A 1 93 ? 5.664 5.910 13.523 1.00 94.12 93 SER A O 1
ATOM 776 N N . TYR A 1 94 ? 4.190 4.984 12.099 1.00 93.69 94 TYR A N 1
ATOM 777 C CA . TYR A 1 94 ? 4.705 3.622 12.201 1.00 93.69 94 TYR A CA 1
ATOM 778 C C . TYR A 1 94 ? 5.458 3.159 10.948 1.00 93.69 94 TYR A C 1
ATOM 780 O O . TYR A 1 94 ? 5.913 2.010 10.940 1.00 93.69 94 TYR A O 1
ATOM 788 N N . ASN A 1 95 ? 5.612 4.005 9.922 1.00 94.44 95 ASN A N 1
ATOM 789 C CA . ASN A 1 95 ? 6.205 3.666 8.623 1.00 94.44 95 ASN A CA 1
ATOM 790 C C . ASN A 1 95 ? 5.609 2.364 8.047 1.00 94.44 95 ASN A C 1
ATOM 792 O O . ASN A 1 95 ? 6.310 1.363 7.872 1.00 94.44 95 ASN A O 1
ATOM 796 N N . ILE A 1 96 ? 4.283 2.320 7.875 1.00 95.75 96 ILE A N 1
ATOM 797 C CA . ILE A 1 96 ? 3.575 1.121 7.383 1.00 95.75 96 ILE A CA 1
ATOM 798 C C . ILE A 1 96 ? 3.393 1.187 5.865 1.00 95.75 96 ILE A C 1
ATOM 800 O O . ILE A 1 96 ? 3.859 0.293 5.160 1.00 95.75 96 ILE A O 1
ATOM 804 N N . PHE A 1 97 ? 2.755 2.248 5.380 1.00 95.56 97 PHE A N 1
ATOM 805 C CA . PHE A 1 97 ? 2.500 2.544 3.970 1.00 95.56 97 PHE A CA 1
ATOM 806 C C . PHE A 1 97 ? 2.807 4.024 3.708 1.00 95.56 97 PHE A C 1
ATOM 808 O O . PHE A 1 97 ? 2.944 4.793 4.659 1.00 95.56 97 PHE A O 1
ATOM 815 N N . THR A 1 98 ? 2.898 4.420 2.438 1.00 92.12 98 THR A N 1
ATOM 816 C CA . THR A 1 98 ? 3.086 5.825 2.028 1.00 92.12 98 THR A CA 1
ATOM 817 C C . THR A 1 98 ? 1.854 6.687 2.327 1.00 92.12 98 THR A C 1
ATOM 819 O O . THR A 1 98 ? 1.985 7.859 2.661 1.00 92.12 98 THR A O 1
ATOM 822 N N . SER A 1 99 ? 0.655 6.097 2.278 1.00 91.75 99 SER A N 1
ATOM 823 C CA . SER A 1 99 ? -0.624 6.724 2.639 1.00 91.75 99 SER A CA 1
ATOM 824 C C . SER A 1 99 ? -1.670 5.658 3.022 1.00 91.75 99 SER A C 1
ATOM 826 O O . SER A 1 99 ? -1.349 4.472 3.141 1.00 91.75 99 SER A O 1
ATOM 828 N N . ALA A 1 100 ? -2.925 6.053 3.264 1.00 89.44 100 ALA A N 1
ATOM 829 C CA . ALA A 1 100 ? -4.011 5.141 3.638 1.00 89.44 100 ALA A CA 1
ATOM 830 C C . ALA A 1 100 ? -4.465 4.207 2.500 1.00 89.44 100 ALA A C 1
ATOM 832 O O . ALA A 1 100 ? -4.763 3.036 2.747 1.00 89.44 100 ALA A O 1
ATOM 833 N N . TYR A 1 101 ? -4.516 4.716 1.270 1.00 87.88 101 TYR A N 1
ATOM 834 C CA . TYR A 1 101 ? -5.047 4.010 0.103 1.00 87.88 101 TYR A CA 1
ATOM 835 C C . TYR A 1 101 ? -4.293 2.712 -0.270 1.00 87.88 101 TYR A C 1
ATOM 837 O O . TYR A 1 101 ? -4.966 1.697 -0.479 1.00 87.88 101 TYR A O 1
ATOM 845 N N . PRO A 1 102 ? -2.943 2.650 -0.210 1.00 94.44 102 PRO A N 1
ATOM 846 C CA . PRO A 1 102 ? -2.193 1.420 -0.456 1.00 94.44 102 PRO A CA 1
ATOM 847 C C . PRO A 1 102 ? -2.586 0.229 0.433 1.00 94.44 102 PRO A C 1
ATOM 849 O O . PRO A 1 102 ? -2.257 -0.903 0.105 1.00 94.44 102 PRO A O 1
ATOM 852 N N . ALA A 1 103 ? -3.275 0.430 1.563 1.00 95.19 103 ALA A N 1
ATOM 853 C CA . ALA A 1 103 ? -3.708 -0.672 2.426 1.00 95.19 103 ALA A CA 1
ATOM 854 C C . ALA A 1 103 ? -4.930 -1.444 1.884 1.00 95.19 103 ALA A C 1
ATOM 856 O O . ALA A 1 103 ? -5.193 -2.566 2.331 1.00 95.19 103 ALA A O 1
ATOM 857 N N . THR A 1 104 ? -5.688 -0.862 0.950 1.00 94.94 104 THR A N 1
ATOM 858 C CA . THR A 1 104 ? -6.991 -1.380 0.497 1.00 94.94 104 THR A CA 1
ATOM 859 C C . THR A 1 104 ? -6.870 -2.660 -0.334 1.00 94.94 104 THR A C 1
ATOM 861 O O . THR A 1 104 ? -7.667 -3.584 -0.158 1.00 94.94 104 THR A O 1
ATOM 864 N N . SER A 1 105 ? -5.853 -2.766 -1.192 1.00 97.25 105 SER A N 1
ATOM 865 C CA . SER A 1 105 ? -5.578 -3.958 -1.997 1.00 97.25 105 SER A CA 1
ATOM 866 C C . SER A 1 105 ? -4.106 -4.040 -2.404 1.00 97.25 105 SER A C 1
ATOM 868 O O . SER A 1 105 ? -3.384 -3.048 -2.367 1.00 97.25 105 SER A O 1
ATOM 870 N N . LEU A 1 106 ? -3.656 -5.226 -2.821 1.00 98.19 106 LEU A N 1
ATOM 871 C CA . LEU A 1 106 ? -2.298 -5.425 -3.339 1.00 98.19 106 LEU A CA 1
ATOM 872 C C . LEU A 1 106 ? -2.053 -4.647 -4.646 1.00 98.19 106 LEU A C 1
ATOM 874 O O . LEU A 1 106 ? -0.920 -4.261 -4.928 1.00 98.19 106 LEU A O 1
ATOM 878 N N . ARG A 1 107 ? -3.108 -4.422 -5.435 1.00 97.56 107 ARG A N 1
ATOM 879 C CA . ARG A 1 107 ? -3.042 -3.666 -6.692 1.00 97.56 107 ARG A CA 1
ATOM 880 C C . ARG A 1 107 ? -2.899 -2.173 -6.414 1.00 97.56 107 ARG A C 1
ATOM 882 O O . ARG A 1 107 ? -1.982 -1.559 -6.941 1.00 97.56 107 ARG A O 1
ATOM 889 N N . GLU A 1 108 ? -3.699 -1.631 -5.491 1.00 97.06 108 GLU A N 1
ATOM 890 C CA . GLU A 1 108 ? -3.528 -0.246 -5.018 1.00 97.06 108 GLU A CA 1
ATOM 891 C C . GLU A 1 108 ? -2.160 -0.064 -4.351 1.00 97.06 108 GLU A C 1
ATOM 893 O O . GLU A 1 108 ? -1.521 0.967 -4.514 1.00 97.06 108 GLU A O 1
ATOM 898 N N . TYR A 1 109 ? -1.669 -1.075 -3.623 1.00 98.00 109 TYR A N 1
ATOM 899 C CA . TYR A 1 109 ? -0.338 -1.016 -3.024 1.00 98.00 109 TYR A CA 1
ATOM 900 C C . TYR A 1 109 ? 0.764 -0.838 -4.068 1.00 98.00 109 TYR A C 1
ATOM 902 O O . TYR A 1 109 ? 1.649 0.000 -3.896 1.00 98.00 109 TYR A O 1
ATOM 910 N N . PHE A 1 110 ? 0.690 -1.607 -5.155 1.00 98.25 110 PHE A N 1
ATOM 911 C CA . PHE A 1 110 ? 1.604 -1.464 -6.277 1.00 98.25 110 PHE A CA 1
ATOM 912 C C . PHE A 1 110 ? 1.451 -0.099 -6.959 1.00 98.25 110 PHE A C 1
ATOM 914 O O . PHE A 1 110 ? 2.445 0.606 -7.116 1.00 98.25 110 PHE A O 1
ATOM 921 N N . ALA A 1 111 ? 0.226 0.296 -7.309 1.00 97.12 111 ALA A N 1
ATOM 922 C CA . ALA A 1 111 ? -0.030 1.525 -8.052 1.00 97.12 111 ALA A CA 1
ATOM 923 C C . ALA A 1 111 ? 0.321 2.794 -7.260 1.00 97.12 111 ALA A C 1
ATOM 925 O O . ALA A 1 111 ? 1.069 3.628 -7.765 1.00 97.12 111 ALA A O 1
ATOM 926 N N . SER A 1 112 ? -0.075 2.891 -5.986 1.00 95.94 112 SER A N 1
ATOM 927 C CA . SER A 1 112 ? 0.350 3.987 -5.102 1.00 95.94 112 SER A CA 1
ATOM 928 C C . SER A 1 112 ? 1.860 3.992 -4.856 1.00 95.94 112 SER A C 1
ATOM 930 O O . SER A 1 112 ? 2.457 5.043 -4.655 1.00 95.94 112 SER A O 1
ATOM 932 N N . GLY A 1 113 ? 2.499 2.821 -4.841 1.00 96.75 113 GLY A N 1
ATOM 933 C CA . GLY A 1 113 ? 3.953 2.711 -4.772 1.00 96.75 113 GLY A CA 1
ATOM 934 C C . GLY A 1 113 ? 4.651 3.279 -5.996 1.00 96.75 113 GLY A C 1
ATOM 935 O O . GLY A 1 113 ? 5.622 4.020 -5.875 1.00 96.75 113 GLY A O 1
ATOM 936 N N . PHE A 1 114 ? 4.143 2.913 -7.169 1.00 97.12 114 PHE A N 1
ATOM 937 C CA . PHE A 1 114 ? 4.633 3.362 -8.462 1.00 97.12 114 PHE A CA 1
ATOM 938 C C . PHE A 1 114 ? 4.484 4.879 -8.603 1.00 97.12 114 PHE A C 1
ATOM 940 O O . PHE A 1 114 ? 5.455 5.564 -8.904 1.00 97.12 114 PHE A O 1
ATOM 947 N N . GLU A 1 115 ? 3.305 5.411 -8.293 1.00 95.62 115 GLU A N 1
ATOM 948 C CA . GLU A 1 115 ? 3.034 6.849 -8.200 1.00 95.62 115 GLU A CA 1
ATOM 949 C C . GLU A 1 115 ? 4.049 7.559 -7.294 1.00 95.62 115 GLU A C 1
ATOM 951 O O . GLU A 1 115 ? 4.774 8.444 -7.751 1.00 95.62 115 GLU A O 1
ATOM 956 N N . TYR A 1 116 ? 4.203 7.087 -6.052 1.00 95.56 116 TYR A N 1
ATOM 957 C CA . TYR A 1 116 ? 5.147 7.661 -5.092 1.00 95.56 116 TYR A CA 1
ATOM 958 C C . TYR A 1 116 ? 6.601 7.615 -5.589 1.00 95.56 116 TYR A C 1
ATOM 960 O O . TYR A 1 116 ? 7.370 8.548 -5.372 1.00 95.56 116 TYR A O 1
ATOM 968 N N . TYR A 1 117 ? 7.002 6.540 -6.271 1.00 96.19 117 TYR A N 1
ATOM 969 C CA . TYR A 1 117 ? 8.344 6.421 -6.837 1.00 96.19 117 TYR A CA 1
ATOM 970 C C . TYR A 1 117 ? 8.626 7.512 -7.883 1.00 96.19 117 TYR A C 1
ATOM 972 O O . TYR A 1 117 ? 9.723 8.065 -7.897 1.00 96.19 117 TYR A O 1
ATOM 980 N N . PHE A 1 118 ? 7.666 7.829 -8.757 1.00 94.94 118 PHE A N 1
ATOM 981 C CA . PHE A 1 118 ? 7.883 8.790 -9.845 1.00 94.94 118 PHE A CA 1
ATOM 982 C C . PHE A 1 118 ? 7.630 10.247 -9.457 1.00 94.94 118 PHE A C 1
ATOM 984 O O . PHE A 1 118 ? 8.209 11.137 -10.086 1.00 94.94 118 PHE A O 1
ATOM 991 N N . LEU A 1 119 ? 6.766 10.494 -8.472 1.00 93.06 119 LEU A N 1
ATOM 992 C CA . LEU A 1 119 ? 6.278 11.837 -8.154 1.00 93.06 119 LEU A CA 1
ATOM 993 C C . LEU A 1 119 ? 6.813 12.390 -6.826 1.00 93.06 119 LEU A C 1
ATOM 995 O O . LEU A 1 119 ? 6.816 13.606 -6.649 1.00 93.06 119 LEU A O 1
ATOM 999 N N . GLU A 1 120 ? 7.319 11.530 -5.938 1.00 92.69 120 GLU A N 1
ATOM 1000 C CA . GLU A 1 120 ? 7.749 11.899 -4.583 1.00 92.69 120 GLU A CA 1
ATOM 1001 C C . GLU A 1 120 ? 9.226 11.520 -4.322 1.00 92.69 120 GLU A C 1
ATOM 1003 O O . GLU A 1 120 ? 10.119 11.866 -5.098 1.00 92.69 120 GLU A O 1
ATOM 1008 N N . GLU A 1 121 ? 9.517 10.835 -3.207 1.00 92.00 121 GLU A N 1
ATOM 1009 C CA . GLU A 1 121 ? 10.872 10.524 -2.734 1.00 92.00 121 GLU A CA 1
ATOM 1010 C C . GLU A 1 121 ? 11.162 9.007 -2.788 1.00 92.00 121 GLU A C 1
ATOM 1012 O O . GLU A 1 121 ? 10.974 8.297 -1.790 1.00 92.00 121 GLU A O 1
ATOM 1017 N N . PRO A 1 122 ? 11.695 8.474 -3.909 1.00 92.50 122 PRO A N 1
ATOM 1018 C CA . PRO A 1 122 ? 11.943 7.038 -4.075 1.00 92.50 122 PRO A CA 1
ATOM 1019 C C . PRO A 1 122 ? 12.829 6.418 -2.985 1.00 92.50 122 PRO A C 1
ATOM 1021 O O . PRO A 1 122 ? 12.697 5.239 -2.654 1.00 92.50 122 PRO A O 1
ATOM 1024 N N . THR A 1 123 ? 13.732 7.206 -2.394 1.00 95.06 123 THR A N 1
ATOM 1025 C CA . THR A 1 123 ? 14.610 6.726 -1.316 1.00 95.06 123 THR A CA 1
ATOM 1026 C C . THR A 1 123 ? 13.830 6.359 -0.055 1.00 95.06 123 THR A C 1
ATOM 1028 O O . THR A 1 123 ? 14.113 5.321 0.540 1.00 95.06 123 THR A O 1
ATOM 1031 N N . TYR A 1 124 ? 12.808 7.139 0.308 1.00 95.19 124 TYR A N 1
ATOM 1032 C CA . TYR A 1 124 ? 11.932 6.819 1.433 1.00 95.19 124 TYR A CA 1
ATOM 1033 C C . TYR A 1 124 ? 11.074 5.586 1.138 1.00 95.19 124 TYR A C 1
ATOM 1035 O O . TYR A 1 124 ? 10.921 4.727 2.007 1.00 95.19 124 TYR A O 1
ATOM 1043 N N . LEU A 1 125 ? 10.587 5.436 -0.101 1.00 96.50 125 LEU A N 1
ATOM 1044 C CA . LEU A 1 125 ? 9.856 4.235 -0.510 1.00 96.50 125 LEU A CA 1
ATOM 1045 C C . LEU A 1 125 ? 10.699 2.971 -0.313 1.00 96.50 125 LEU A C 1
ATOM 1047 O O . LEU A 1 125 ? 10.198 2.006 0.251 1.00 96.50 125 LEU A O 1
ATOM 1051 N N . ASN A 1 126 ? 11.977 2.990 -0.698 1.00 97.31 126 ASN A N 1
ATOM 1052 C CA . ASN A 1 126 ? 12.891 1.868 -0.471 1.00 97.31 126 ASN A CA 1
ATOM 1053 C C . ASN A 1 126 ? 13.105 1.567 1.025 1.00 97.31 126 ASN A C 1
ATOM 1055 O O . ASN A 1 126 ? 13.210 0.412 1.428 1.00 97.31 126 ASN A O 1
ATOM 1059 N N . GLU A 1 127 ? 13.157 2.599 1.872 1.00 96.31 127 GLU A N 1
ATOM 1060 C CA . GLU A 1 127 ? 13.315 2.417 3.319 1.00 96.31 127 GLU A CA 1
ATOM 1061 C C . GLU A 1 127 ? 12.112 1.716 3.955 1.00 96.31 127 GLU A C 1
ATOM 1063 O O . GLU A 1 127 ? 12.287 0.860 4.827 1.00 96.31 127 GLU A O 1
ATOM 1068 N N . ILE A 1 128 ? 10.893 2.089 3.551 1.00 96.75 128 ILE A N 1
ATOM 1069 C CA . ILE A 1 128 ? 9.679 1.570 4.184 1.00 96.75 128 ILE A CA 1
ATOM 1070 C C . ILE A 1 128 ? 9.093 0.361 3.452 1.00 96.75 128 ILE A C 1
ATOM 1072 O O . ILE A 1 128 ? 8.529 -0.502 4.119 1.00 96.75 128 ILE A O 1
ATOM 1076 N N . CYS A 1 129 ? 9.220 0.274 2.131 1.00 97.19 129 CYS A N 1
ATOM 1077 C CA . CYS A 1 129 ? 8.629 -0.725 1.231 1.00 97.19 129 CYS A CA 1
ATOM 1078 C C . CYS A 1 129 ? 9.682 -1.247 0.221 1.00 97.19 129 CYS A C 1
ATOM 1080 O O . CYS A 1 129 ? 9.555 -0.995 -0.982 1.00 97.19 129 CYS A O 1
ATOM 1082 N N . PRO A 1 130 ? 10.753 -1.915 0.688 1.00 97.81 130 PRO A N 1
ATOM 1083 C CA . PRO A 1 130 ? 11.868 -2.331 -0.162 1.00 97.81 130 PRO A CA 1
ATOM 1084 C C . PRO A 1 130 ? 11.482 -3.301 -1.286 1.00 97.81 130 PRO A C 1
ATOM 1086 O O . PRO A 1 130 ? 12.037 -3.186 -2.376 1.00 97.81 130 PRO A O 1
ATOM 1089 N N . GLU A 1 131 ? 10.547 -4.233 -1.068 1.00 98.31 131 GLU A N 1
ATOM 1090 C CA . GLU A 1 131 ? 10.162 -5.187 -2.122 1.00 98.31 131 GLU A CA 1
ATOM 1091 C C . GLU A 1 131 ? 9.356 -4.485 -3.222 1.00 98.31 131 GLU A C 1
ATOM 1093 O O . GLU A 1 131 ? 9.616 -4.681 -4.405 1.00 98.31 131 GLU A O 1
ATOM 1098 N N . LEU A 1 132 ? 8.419 -3.606 -2.855 1.00 98.00 132 LEU A N 1
ATOM 1099 C CA . LEU A 1 132 ? 7.722 -2.730 -3.801 1.00 98.00 132 LEU A CA 1
ATOM 1100 C C . LEU A 1 132 ? 8.688 -1.849 -4.602 1.00 98.00 132 LEU A C 1
ATOM 1102 O O . LEU A 1 132 ? 8.554 -1.762 -5.822 1.00 98.00 132 LEU A O 1
ATOM 1106 N N . PHE A 1 133 ? 9.676 -1.242 -3.942 1.00 98.06 133 PHE A N 1
ATOM 1107 C CA . PHE A 1 133 ? 10.717 -0.470 -4.617 1.00 98.06 133 PHE A CA 1
ATOM 1108 C C . PHE A 1 133 ? 11.508 -1.335 -5.612 1.00 98.06 133 PHE A C 1
ATOM 1110 O O . PHE A 1 133 ? 11.663 -0.945 -6.768 1.00 98.06 133 PHE A O 1
ATOM 1117 N N . GLU A 1 134 ? 11.950 -2.531 -5.200 1.00 97.25 134 GLU A N 1
ATOM 1118 C CA . GLU A 1 134 ? 12.670 -3.471 -6.071 1.00 97.25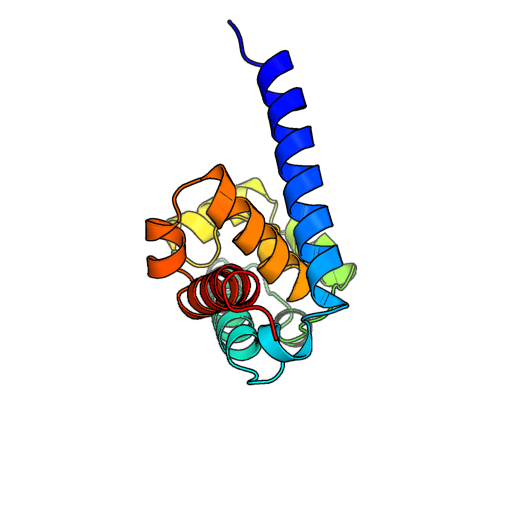 134 GLU A CA 1
ATOM 1119 C C . GLU A 1 134 ? 11.823 -3.855 -7.294 1.00 97.25 134 GLU A C 1
ATOM 1121 O O . GLU A 1 134 ? 12.342 -3.878 -8.408 1.00 97.25 134 GLU A O 1
ATOM 1126 N N . LYS A 1 135 ? 10.509 -4.063 -7.136 1.00 96.94 135 LYS A N 1
ATOM 1127 C CA . LYS A 1 135 ? 9.611 -4.356 -8.266 1.00 96.94 135 LYS A CA 1
ATOM 1128 C C . LYS A 1 135 ? 9.467 -3.213 -9.259 1.00 96.94 135 LYS A C 1
ATOM 1130 O O . LYS A 1 135 ? 9.393 -3.468 -10.462 1.00 96.94 135 LYS A O 1
ATOM 1135 N N . ILE A 1 136 ? 9.442 -1.973 -8.785 1.00 96.69 136 ILE A N 1
ATOM 1136 C CA . ILE A 1 136 ? 9.381 -0.798 -9.661 1.00 96.69 136 ILE A CA 1
ATOM 1137 C C . ILE A 1 136 ? 10.714 -0.616 -10.403 1.00 96.69 136 ILE A C 1
ATOM 1139 O O . ILE A 1 136 ? 10.708 -0.378 -11.610 1.00 96.69 136 ILE A O 1
ATOM 1143 N N . GLU A 1 137 ? 11.850 -0.817 -9.730 1.00 95.44 137 GLU A N 1
ATOM 1144 C CA . GLU A 1 137 ? 13.174 -0.820 -10.369 1.00 95.44 137 GLU A CA 1
ATOM 1145 C C . GLU A 1 137 ? 13.294 -1.929 -11.423 1.00 95.44 137 GLU A C 1
ATOM 1147 O O . GLU A 1 137 ? 13.723 -1.670 -12.547 1.00 95.44 137 GLU A O 1
ATOM 1152 N N . GLU A 1 138 ? 12.883 -3.161 -11.101 1.00 93.81 138 GLU A N 1
ATOM 1153 C CA . GLU A 1 138 ? 12.884 -4.284 -12.045 1.00 93.81 138 GLU A CA 1
ATOM 1154 C C . GLU A 1 138 ? 12.110 -3.935 -13.322 1.00 93.81 138 GLU A C 1
ATOM 1156 O O . GLU A 1 138 ? 12.618 -4.179 -14.415 1.00 93.81 138 GLU A O 1
ATOM 1161 N N . LEU A 1 139 ? 10.926 -3.322 -13.198 1.00 92.62 139 LEU A N 1
ATOM 1162 C CA . LEU A 1 139 ? 10.139 -2.838 -14.336 1.00 92.62 139 LEU A CA 1
ATOM 1163 C C . LEU A 1 139 ? 10.871 -1.752 -15.132 1.00 92.62 139 LEU A C 1
ATOM 1165 O O . LEU A 1 139 ? 10.957 -1.850 -16.356 1.00 92.62 139 LEU A O 1
ATOM 1169 N N . HIS A 1 140 ? 11.427 -0.748 -14.448 1.00 87.44 140 HIS A N 1
ATOM 1170 C CA . HIS A 1 140 ? 12.139 0.357 -15.089 1.00 87.44 140 HIS A CA 1
ATOM 1171 C C . HIS A 1 140 ? 13.347 -0.140 -15.904 1.00 87.44 140 HIS A C 1
ATOM 1173 O O . HIS A 1 140 ? 13.594 0.337 -17.011 1.00 87.44 140 HIS A O 1
ATOM 1179 N N . HIS A 1 141 ? 14.091 -1.129 -15.399 1.00 84.50 141 HIS A N 1
ATOM 1180 C CA . HIS A 1 141 ? 15.255 -1.701 -16.096 1.00 84.50 141 HIS A CA 1
ATOM 1181 C C . HIS A 1 141 ? 14.888 -2.777 -17.128 1.00 84.50 141 HIS A C 1
ATOM 1183 O O . HIS A 1 141 ? 15.705 -3.095 -18.002 1.00 84.50 141 HIS A O 1
ATOM 1189 N N . TYR A 1 142 ? 13.688 -3.360 -17.042 1.00 74.44 142 TYR A N 1
ATOM 1190 C CA . TYR A 1 142 ? 13.202 -4.356 -18.000 1.00 74.44 142 TYR A CA 1
ATOM 1191 C C . TYR A 1 142 ? 12.953 -3.731 -19.377 1.00 74.44 142 TYR A C 1
ATOM 1193 O O . TYR A 1 142 ? 13.409 -4.273 -20.387 1.00 74.44 142 TYR A O 1
ATOM 1201 N N . ASP A 1 143 ? 12.320 -2.556 -19.415 1.00 60.00 143 ASP A N 1
ATOM 1202 C CA . ASP A 1 143 ? 12.045 -1.830 -20.660 1.00 60.00 143 ASP A CA 1
ATOM 1203 C C . ASP A 1 143 ? 13.332 -1.314 -21.343 1.00 60.00 143 ASP A C 1
ATOM 1205 O O . ASP A 1 143 ? 13.401 -1.252 -22.573 1.00 60.00 143 ASP A O 1
ATOM 1209 N N . GLU A 1 144 ? 14.395 -1.017 -20.583 1.00 58.34 144 GLU A N 1
ATOM 1210 C CA . GLU A 1 144 ? 15.685 -0.572 -21.139 1.00 58.34 144 GLU A CA 1
ATOM 1211 C C . GLU A 1 144 ? 16.476 -1.695 -21.833 1.00 58.34 144 GLU A C 1
ATOM 1213 O O . GLU A 1 144 ? 17.260 -1.434 -22.750 1.00 58.34 144 GLU A O 1
ATOM 1218 N N . ASN A 1 145 ? 16.264 -2.951 -21.428 1.00 52.12 145 ASN A N 1
ATOM 1219 C CA . ASN A 1 145 ? 17.014 -4.111 -21.923 1.00 52.12 145 ASN A CA 1
ATOM 1220 C C . ASN A 1 145 ? 16.238 -4.984 -22.921 1.00 52.12 145 ASN A C 1
ATOM 1222 O O . ASN A 1 145 ? 16.707 -6.078 -23.238 1.00 52.12 145 ASN A O 1
ATOM 1226 N N . GLY A 1 146 ? 15.096 -4.485 -23.414 1.00 48.44 146 GLY A N 1
ATOM 1227 C CA . GLY A 1 146 ? 14.233 -5.044 -24.459 1.00 48.44 146 GLY A CA 1
ATOM 1228 C C . GLY A 1 146 ? 14.590 -6.440 -24.976 1.00 48.44 146 GLY A C 1
ATOM 1229 O O . GLY A 1 146 ? 15.415 -6.585 -25.883 1.00 48.44 146 GLY A O 1
ATOM 1230 N N . ASN A 1 147 ? 13.893 -7.444 -24.444 1.00 41.34 147 ASN A N 1
ATOM 1231 C CA . ASN A 1 147 ? 13.656 -8.723 -25.111 1.00 41.34 147 ASN A CA 1
ATOM 1232 C C . ASN A 1 147 ? 12.173 -8.831 -25.459 1.00 41.34 147 ASN A C 1
ATOM 1234 O O . ASN A 1 147 ? 11.358 -8.721 -24.518 1.00 41.34 147 ASN A O 1
#

Sequence (147 aa):
YISNEQEEEQDL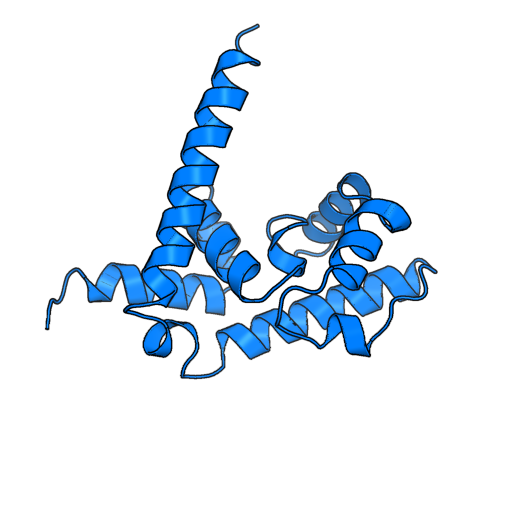IDDVVHEVAHSLEAPYGYLIYGDGKLKEEFLSKRKKLYDVLEAEGLNPDMDLFMNTEYNLEMDNYLYKEVGYDRLNFIMNSYNIFTSAYPATSLREYFASGFEYYFLEEPTYLNEICPELFEKIEELHHYDENGN

Radius of gyration: 15.79 Å; Cα contacts (8 Å, |Δi|>4): 146; chains: 1; bounding box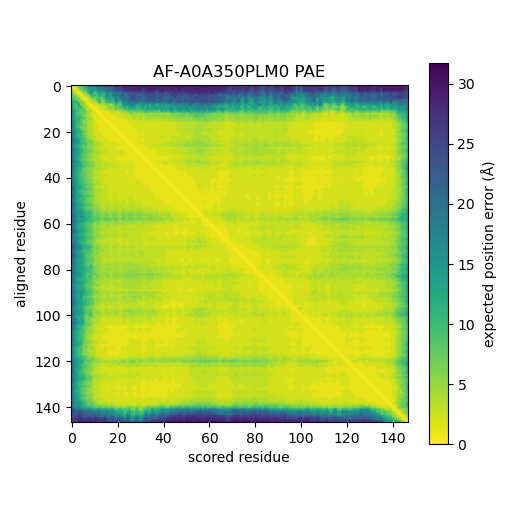: 33×46×46 Å

Solvent-accessible surface area (backbone atoms only — not comparable to full-atom values): 8127 Å² total; per-residue (Å²): 146,82,56,72,74,56,51,58,52,46,52,53,51,48,52,50,43,28,53,49,39,57,57,46,44,73,87,38,36,61,78,60,49,63,83,42,54,43,56,52,54,52,44,53,36,35,48,53,51,46,55,52,41,41,74,72,68,65,72,66,59,66,70,61,51,69,46,56,58,75,44,74,67,55,45,46,41,48,50,72,72,64,23,54,72,55,39,34,51,49,18,64,76,66,55,52,46,98,43,50,67,38,72,48,16,56,65,43,30,49,14,53,46,48,30,40,46,78,76,61,57,44,68,59,43,38,73,58,40,45,56,57,40,50,44,51,50,52,53,62,55,48,70,76,64,67,129

Secondary structure (DSSP, 8-state):
---HHHHHHHHHHHHHHHHHHHHHHHHHHHHHHTTSHHHHHHHHHHHHHHHHHHHTT----HHHHT--S--HHHHHIIIIII-HHHHHHHHHHHT--SSSGGGS-HHHHHHHHHHHHHHS-HHHHHHH-HHHHHHHHHHHHHHHT--

Nearest PDB structures (foldseek):
  4l7a-assembly1_A  TM=4.768E-01  e=2.535E+00  Bacteroides caccae ATCC 43185
  1pwp-assembly1_A  TM=6.115E-01  e=9.854E+00  Bacillus anthracis